Protein AF-A0A947DKU3-F1 (afdb_monomer_lite)

Structure (mmCIF, N/CA/C/O backbone):
data_AF-A0A947DKU3-F1
#
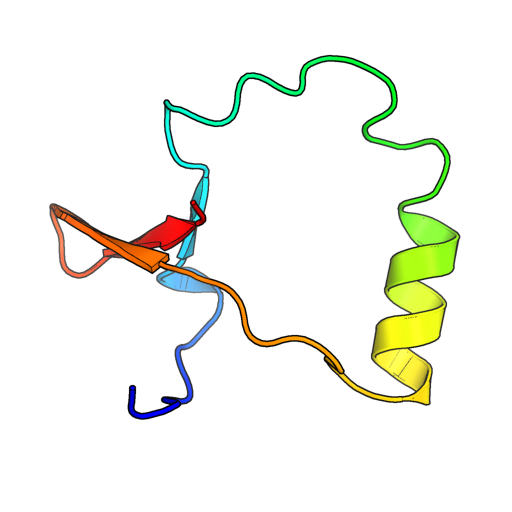_entry.id   AF-A0A947DKU3-F1
#
loop_
_atom_site.group_PDB
_atom_site.id
_atom_site.type_symbol
_atom_site.label_atom_id
_atom_site.label_al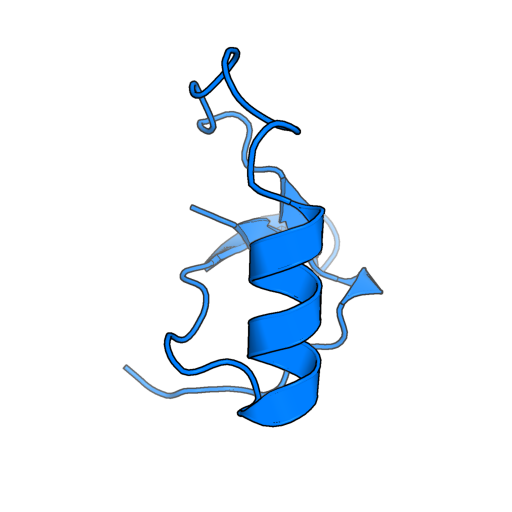t_id
_atom_site.label_comp_id
_atom_site.label_asym_id
_atom_site.label_entity_id
_atom_site.label_seq_id
_atom_site.pdbx_PDB_ins_code
_atom_site.Cartn_x
_atom_site.Cartn_y
_atom_site.Cartn_z
_atom_site.occupancy
_atom_site.B_iso_or_equiv
_atom_site.auth_seq_id
_atom_site.auth_comp_id
_atom_site.auth_asym_id
_atom_site.auth_atom_id
_atom_site.pdbx_PDB_model_num
ATOM 1 N N . MET A 1 1 ? -9.990 -1.043 -15.490 1.00 64.81 1 MET A N 1
ATOM 2 C CA . MET A 1 1 ? -8.593 -1.117 -15.017 1.00 64.81 1 MET A CA 1
ATOM 3 C C . MET A 1 1 ? -8.470 -2.374 -14.175 1.00 64.81 1 MET A C 1
ATOM 5 O O . MET A 1 1 ? -9.258 -2.495 -13.243 1.00 64.81 1 MET A O 1
ATOM 9 N N . PRO A 1 2 ? -7.611 -3.338 -14.537 1.00 84.75 2 PRO A N 1
ATOM 10 C CA . PRO A 1 2 ? -7.397 -4.528 -13.720 1.00 84.75 2 PRO A CA 1
ATOM 11 C C . PRO A 1 2 ? -6.668 -4.158 -12.422 1.00 84.75 2 PRO A C 1
ATOM 13 O O . PRO A 1 2 ? -5.859 -3.232 -12.402 1.00 84.75 2 PRO A O 1
ATOM 16 N N . VAL A 1 3 ? -6.987 -4.869 -11.344 1.00 87.06 3 VAL A N 1
ATOM 17 C CA . VAL A 1 3 ? -6.279 -4.779 -10.062 1.00 87.06 3 VAL A CA 1
ATOM 18 C C . VAL A 1 3 ? -5.319 -5.957 -9.993 1.00 87.06 3 VAL A C 1
ATOM 20 O O . VAL A 1 3 ? -5.715 -7.088 -10.268 1.00 87.06 3 VAL A O 1
ATOM 23 N N . GLU A 1 4 ? -4.067 -5.693 -9.631 1.00 89.06 4 GLU A N 1
ATOM 24 C CA . GLU A 1 4 ? -3.017 -6.706 -9.539 1.00 89.06 4 GLU A CA 1
ATOM 25 C C . GLU A 1 4 ? -2.351 -6.660 -8.163 1.00 89.06 4 GLU A C 1
ATOM 27 O O . GLU A 1 4 ? -2.160 -5.593 -7.577 1.00 89.06 4 GLU A O 1
ATOM 32 N N . HIS A 1 5 ? -1.971 -7.830 -7.650 1.00 90.31 5 HIS A N 1
ATOM 33 C CA . HIS A 1 5 ? -1.208 -7.935 -6.413 1.00 90.31 5 HIS A CA 1
ATOM 34 C C . HIS A 1 5 ? 0.281 -7.755 -6.712 1.00 90.31 5 HIS A C 1
ATOM 36 O O . HIS A 1 5 ? 0.923 -8.633 -7.289 1.00 90.31 5 HIS A O 1
ATOM 42 N N . LEU A 1 6 ? 0.836 -6.619 -6.293 1.00 88.88 6 LEU A N 1
ATOM 43 C CA . LEU A 1 6 ? 2.254 -6.307 -6.432 1.00 88.88 6 LEU A CA 1
ATOM 44 C C . LEU A 1 6 ? 2.956 -6.385 -5.066 1.00 88.88 6 LEU A C 1
ATOM 46 O O . LEU A 1 6 ? 2.428 -5.864 -4.081 1.00 88.88 6 LEU A O 1
ATOM 50 N N . PRO A 1 7 ? 4.156 -6.985 -4.973 1.00 90.50 7 PRO A N 1
ATOM 51 C CA . PRO A 1 7 ? 4.922 -6.952 -3.738 1.00 90.50 7 PRO A CA 1
ATOM 52 C C . PRO A 1 7 ? 5.394 -5.523 -3.428 1.00 90.50 7 PRO A C 1
ATOM 54 O O . PRO A 1 7 ? 5.842 -4.785 -4.309 1.00 90.50 7 PRO A O 1
ATOM 57 N N . LEU A 1 8 ? 5.329 -5.147 -2.146 1.00 88.75 8 LEU A N 1
ATOM 58 C CA . LEU A 1 8 ? 5.632 -3.791 -1.669 1.00 88.75 8 LEU A CA 1
ATOM 59 C C . LEU A 1 8 ? 7.046 -3.321 -2.058 1.00 88.75 8 LEU A C 1
ATOM 61 O O . LEU A 1 8 ? 7.255 -2.142 -2.316 1.00 88.75 8 LEU A O 1
ATOM 65 N N . ASN A 1 9 ? 8.009 -4.242 -2.167 1.00 90.44 9 ASN A N 1
ATOM 66 C CA . ASN A 1 9 ? 9.398 -3.942 -2.539 1.00 90.44 9 ASN A CA 1
ATOM 67 C C . ASN A 1 9 ? 9.579 -3.445 -3.987 1.00 90.44 9 ASN A C 1
ATOM 69 O O . ASN A 1 9 ? 10.653 -2.950 -4.327 1.00 90.44 9 ASN A O 1
ATOM 73 N N . ARG A 1 10 ? 8.558 -3.578 -4.841 1.00 90.81 10 ARG A N 1
ATOM 74 C CA . ARG A 1 10 ? 8.559 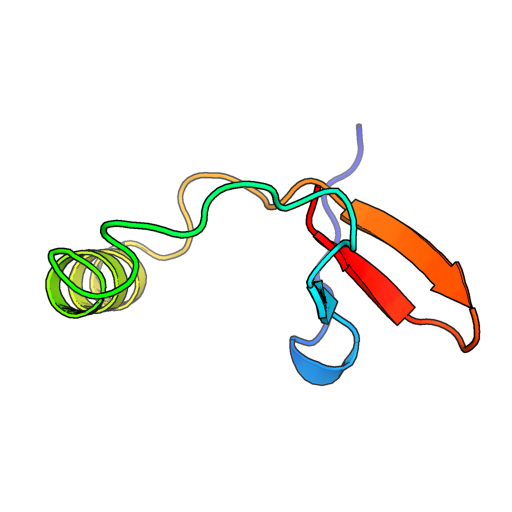-3.035 -6.206 1.00 90.81 10 ARG A CA 1
ATOM 75 C C . ARG A 1 10 ? 7.948 -1.637 -6.286 1.00 90.81 10 ARG A C 1
ATOM 77 O O . ARG A 1 10 ? 8.041 -1.014 -7.342 1.00 90.81 10 ARG A O 1
ATOM 84 N N . LEU A 1 11 ? 7.345 -1.139 -5.203 1.00 91.25 11 LEU A N 1
ATOM 85 C CA . LEU A 1 11 ? 6.785 0.207 -5.145 1.00 91.25 11 LEU A CA 1
ATOM 86 C C . LEU A 1 11 ? 7.856 1.233 -4.781 1.00 91.25 11 LEU A C 1
ATOM 88 O O . LEU A 1 11 ? 8.647 1.039 -3.860 1.00 91.25 11 LEU A O 1
ATOM 92 N N . ILE A 1 12 ? 7.849 2.356 -5.491 1.00 90.94 12 ILE A N 1
ATOM 93 C CA . ILE A 1 12 ? 8.673 3.527 -5.195 1.00 90.94 12 ILE A CA 1
ATOM 94 C C . ILE A 1 12 ? 7.786 4.761 -5.049 1.00 90.94 12 ILE A C 1
ATOM 96 O O . ILE A 1 12 ? 6.706 4.853 -5.634 1.00 90.94 12 ILE A O 1
ATOM 100 N N . SER A 1 13 ? 8.241 5.742 -4.274 1.00 86.94 13 SER A N 1
ATOM 101 C CA . SER A 1 13 ? 7.585 7.048 -4.224 1.00 86.94 13 SER A CA 1
ATOM 102 C C . SER A 1 13 ? 7.775 7.777 -5.555 1.00 86.94 13 SER A C 1
ATOM 104 O O . SER A 1 13 ? 8.914 7.969 -5.978 1.00 86.94 13 SER A O 1
ATOM 106 N N . SER A 1 14 ? 6.685 8.214 -6.193 1.00 86.31 14 SER A N 1
ATOM 107 C CA . SER A 1 14 ? 6.765 9.068 -7.386 1.00 86.31 14 SER A CA 1
ATOM 108 C C . SER A 1 14 ? 7.416 10.417 -7.071 1.00 86.31 14 SER A C 1
ATOM 110 O O . SER A 1 14 ? 7.125 11.016 -6.035 1.00 86.31 14 SER A O 1
ATOM 112 N N . GLU A 1 15 ? 8.243 10.928 -7.987 1.00 81.88 15 GLU A N 1
ATOM 113 C CA . GLU A 1 15 ? 8.821 12.281 -7.915 1.00 81.88 15 GLU A CA 1
ATOM 114 C C . GLU A 1 15 ? 7.745 13.377 -7.961 1.00 81.88 15 GLU A C 1
ATOM 116 O O . GLU A 1 15 ? 7.946 14.480 -7.452 1.00 81.88 15 GLU A O 1
ATOM 121 N N . HIS A 1 16 ? 6.562 13.054 -8.494 1.00 80.81 16 HIS A N 1
ATOM 122 C CA . HIS A 1 16 ? 5.403 13.945 -8.519 1.00 80.81 16 HIS A CA 1
ATOM 123 C C . HIS A 1 16 ? 4.676 14.046 -7.167 1.00 80.81 16 HIS A C 1
ATOM 125 O O . HIS A 1 16 ? 3.754 14.852 -7.035 1.00 80.81 16 HIS A O 1
ATOM 131 N N . ASN A 1 17 ? 5.083 13.284 -6.139 1.00 79.50 17 ASN A N 1
ATOM 132 C CA . ASN A 1 17 ? 4.527 13.424 -4.791 1.00 79.50 17 ASN A CA 1
ATOM 133 C C . ASN A 1 17 ? 4.981 14.738 -4.141 1.00 79.50 17 ASN A C 1
ATOM 135 O O . ASN A 1 17 ? 5.949 14.811 -3.381 1.00 79.50 17 ASN A O 1
ATOM 139 N N . VAL A 1 18 ? 4.226 15.800 -4.407 1.00 78.69 18 VAL A N 1
ATOM 140 C CA . VAL A 1 18 ? 4.483 17.146 -3.883 1.00 78.69 18 VAL A CA 1
ATOM 141 C C . VAL A 1 18 ? 3.991 17.349 -2.445 1.00 78.69 18 VAL A C 1
ATOM 143 O O . VAL A 1 18 ? 4.306 18.372 -1.834 1.00 78.69 18 VAL A O 1
ATOM 146 N N . ARG A 1 19 ? 3.276 16.380 -1.847 1.00 74.31 19 ARG A N 1
ATOM 147 C CA . ARG A 1 19 ? 2.830 16.467 -0.444 1.00 74.31 19 ARG A CA 1
ATOM 148 C C . ARG A 1 19 ? 4.031 16.360 0.504 1.00 74.31 19 ARG A C 1
ATOM 150 O O . ARG A 1 19 ? 4.554 15.276 0.780 1.00 74.31 19 ARG A O 1
ATOM 157 N N . ARG A 1 20 ? 4.484 17.517 1.000 1.00 67.69 20 ARG A N 1
ATOM 158 C CA . ARG A 1 20 ? 5.677 17.648 1.858 1.00 67.69 20 ARG A CA 1
ATOM 159 C C . ARG A 1 20 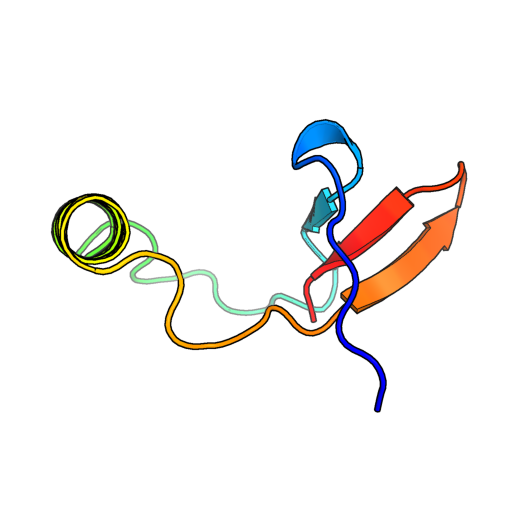? 5.385 17.811 3.353 1.00 67.69 20 ARG A C 1
ATOM 161 O O . ARG A 1 20 ? 6.260 17.520 4.165 1.00 67.69 20 ARG A O 1
ATOM 168 N N . THR A 1 21 ? 4.165 18.195 3.722 1.00 63.91 21 THR A N 1
ATOM 169 C CA . THR A 1 21 ? 3.735 18.506 5.097 1.00 63.91 21 THR A CA 1
ATOM 170 C C . THR A 1 21 ? 2.696 17.501 5.615 1.00 63.91 21 THR A C 1
ATOM 172 O O . THR A 1 21 ? 2.041 16.819 4.829 1.00 63.91 21 THR A O 1
ATOM 175 N N . GLY A 1 22 ? 2.573 17.352 6.943 1.00 65.62 22 GLY A N 1
ATOM 176 C CA . GLY A 1 22 ? 1.554 16.483 7.562 1.00 65.62 22 GLY A CA 1
ATOM 177 C C . GLY A 1 22 ? 1.705 14.986 7.249 1.00 65.62 22 GLY A C 1
ATOM 178 O O . GLY A 1 22 ? 0.715 14.265 7.160 1.00 65.62 22 GLY A O 1
ATOM 179 N N . ARG A 1 23 ? 2.936 14.506 7.018 1.00 65.00 23 ARG A N 1
ATOM 180 C CA . ARG A 1 23 ? 3.212 13.107 6.625 1.00 65.00 23 ARG A CA 1
ATOM 181 C C . ARG A 1 23 ? 3.016 12.085 7.743 1.00 65.00 23 ARG A C 1
ATOM 183 O O . ARG A 1 23 ? 2.838 10.913 7.451 1.00 65.00 23 ARG A O 1
ATOM 190 N N . LYS A 1 24 ? 3.116 12.521 9.000 1.00 69.94 24 LYS A N 1
ATOM 191 C CA . LYS A 1 24 ? 3.150 11.628 10.167 1.00 69.94 24 LYS A CA 1
ATOM 192 C C . LYS A 1 24 ? 1.953 11.768 11.102 1.00 69.94 24 LYS A C 1
ATOM 194 O O . LYS A 1 24 ? 1.769 10.883 11.920 1.00 69.94 24 LYS A O 1
ATOM 199 N N . ALA A 1 25 ? 1.171 12.844 10.979 1.00 73.94 25 ALA A N 1
ATOM 200 C CA . ALA A 1 25 ? 0.101 13.157 11.929 1.00 73.94 25 ALA A CA 1
ATOM 201 C C . ALA A 1 25 ? -0.945 12.033 12.027 1.00 73.94 25 ALA A C 1
ATOM 203 O O . ALA A 1 25 ? -1.394 11.726 13.121 1.00 73.94 25 ALA A O 1
ATOM 204 N N . ASP A 1 26 ? -1.221 11.356 10.908 1.00 80.69 26 ASP A N 1
ATOM 205 C CA . ASP A 1 26 ? -2.270 10.330 10.824 1.00 80.69 26 ASP A CA 1
ATOM 206 C C . ASP A 1 26 ? -1.737 8.963 10.370 1.00 80.69 26 ASP A C 1
ATOM 208 O O . ASP A 1 26 ? -2.504 8.065 10.027 1.00 80.69 26 ASP A O 1
ATOM 212 N N . LEU A 1 27 ? -0.410 8.795 10.323 1.00 86.31 27 LEU A N 1
ATOM 213 C CA . LEU A 1 27 ? 0.203 7.594 9.753 1.00 86.31 27 LEU A CA 1
ATOM 214 C C . LEU A 1 27 ? -0.080 6.353 10.608 1.00 86.31 27 LEU A C 1
ATOM 216 O O . LEU A 1 27 ? -0.379 5.294 10.063 1.00 86.31 27 LEU A O 1
ATOM 220 N N . GLU A 1 28 ? -0.039 6.490 11.935 1.00 89.50 28 GLU A N 1
ATOM 221 C CA . GLU A 1 28 ? -0.348 5.389 12.855 1.00 89.50 28 GLU A CA 1
ATOM 222 C C . GLU A 1 28 ? -1.827 4.997 12.800 1.00 89.50 28 GLU A C 1
ATOM 224 O O . GLU A 1 28 ? -2.147 3.814 12.701 1.00 89.50 28 GLU A O 1
ATOM 229 N N . ALA A 1 29 ? -2.728 5.984 12.777 1.00 90.19 29 ALA A N 1
ATOM 230 C CA . ALA A 1 29 ? -4.163 5.742 12.652 1.00 90.19 29 ALA A CA 1
ATOM 231 C C . ALA A 1 29 ? -4.505 5.048 11.322 1.00 90.19 29 ALA A C 1
ATOM 233 O O . ALA A 1 29 ? -5.293 4.101 11.291 1.00 90.19 29 ALA A O 1
ATOM 234 N N . LEU A 1 30 ? -3.868 5.471 10.224 1.00 89.50 30 LEU A N 1
ATOM 235 C CA . LEU A 1 30 ? -4.038 4.838 8.920 1.00 89.50 30 LEU A CA 1
ATOM 236 C C . LEU A 1 30 ? -3.485 3.407 8.905 1.00 89.50 30 LEU A C 1
ATOM 238 O O . LEU A 1 30 ? -4.147 2.510 8.389 1.00 89.50 30 LEU A O 1
ATOM 242 N N . ALA A 1 31 ? -2.311 3.170 9.498 1.00 90.31 31 ALA A N 1
ATOM 243 C CA . ALA A 1 31 ? -1.735 1.830 9.602 1.00 90.31 31 ALA A CA 1
ATOM 244 C C . ALA A 1 31 ? -2.636 0.881 10.411 1.00 90.31 31 ALA A C 1
ATOM 246 O O . ALA A 1 31 ? -2.870 -0.247 9.980 1.00 90.31 31 ALA A O 1
ATOM 247 N N . ALA A 1 32 ? -3.191 1.349 11.534 1.00 93.62 32 ALA A N 1
ATOM 248 C CA . ALA A 1 32 ? -4.142 0.582 12.336 1.00 93.62 32 ALA A CA 1
ATOM 249 C C . ALA A 1 32 ? -5.420 0.244 11.548 1.00 93.62 32 ALA A C 1
ATOM 251 O O . ALA A 1 32 ? -5.887 -0.893 11.588 1.00 93.62 32 ALA A O 1
ATOM 252 N N . SER A 1 33 ? -5.947 1.200 10.776 1.00 93.81 33 SER A N 1
ATOM 253 C CA . SER A 1 33 ? -7.110 0.981 9.906 1.00 93.81 33 SER A CA 1
ATOM 254 C C . SER A 1 33 ? -6.831 -0.051 8.805 1.00 93.81 33 SER A C 1
ATOM 256 O O . SER A 1 33 ? -7.616 -0.980 8.616 1.00 93.81 33 SER A O 1
ATOM 258 N N . ILE A 1 34 ? -5.675 0.038 8.134 1.00 94.00 34 ILE A N 1
ATOM 259 C CA . ILE A 1 34 ? -5.256 -0.941 7.116 1.00 94.00 34 ILE A CA 1
ATOM 260 C C . ILE A 1 34 ? -5.060 -2.330 7.738 1.00 94.00 34 ILE A C 1
ATOM 262 O O . ILE A 1 34 ? -5.413 -3.327 7.116 1.00 94.00 34 ILE A O 1
ATOM 266 N N . ALA A 1 35 ? -4.534 -2.427 8.960 1.00 92.88 35 ALA A N 1
ATOM 267 C CA . ALA A 1 35 ? -4.396 -3.708 9.651 1.00 92.88 35 ALA A CA 1
ATOM 268 C C . ALA A 1 35 ? -5.757 -4.329 10.022 1.00 92.88 35 ALA A C 1
ATOM 270 O O . ALA A 1 35 ? -5.899 -5.548 9.976 1.00 92.88 35 ALA A O 1
ATOM 271 N N . ALA A 1 36 ? -6.754 -3.505 10.366 1.00 95.50 36 ALA A N 1
ATOM 272 C CA . ALA A 1 36 ? -8.088 -3.966 10.752 1.00 95.50 36 ALA A CA 1
ATOM 273 C C . ALA A 1 36 ? -8.983 -4.337 9.556 1.00 95.50 36 ALA A C 1
ATOM 275 O O . ALA A 1 36 ? -9.740 -5.303 9.632 1.00 95.50 36 ALA A O 1
ATOM 276 N N . HIS A 1 37 ? -8.915 -3.574 8.462 1.00 94.94 37 HIS A N 1
ATOM 277 C CA . HIS A 1 37 ? -9.842 -3.691 7.327 1.00 94.94 37 HIS A CA 1
ATOM 278 C C . HIS A 1 37 ? -9.176 -4.117 6.015 1.00 94.94 37 HIS A C 1
ATOM 280 O O . HIS A 1 37 ? -9.865 -4.408 5.038 1.00 94.94 37 HIS A O 1
ATOM 286 N N . GLY A 1 38 ? -7.846 -4.148 5.970 1.00 90.19 38 GLY A N 1
ATOM 287 C CA . GLY A 1 38 ? -7.098 -4.229 4.725 1.00 90.19 38 GLY A CA 1
ATOM 288 C C . GLY A 1 38 ? -7.058 -2.891 3.984 1.00 90.19 38 GLY A C 1
ATOM 289 O O . GLY A 1 38 ? -7.515 -1.848 4.457 1.00 90.19 38 GLY A O 1
ATOM 290 N N . LEU A 1 39 ? -6.480 -2.914 2.785 1.00 90.94 39 LEU A N 1
ATOM 291 C CA . LEU A 1 39 ? -6.415 -1.739 1.927 1.00 90.94 39 LEU A CA 1
ATOM 292 C C . LEU A 1 39 ? -7.745 -1.562 1.177 1.00 90.94 39 LEU A C 1
ATOM 294 O O . LEU A 1 39 ? -8.017 -2.270 0.213 1.00 90.94 39 LEU A O 1
ATOM 298 N N . LEU A 1 40 ? -8.561 -0.598 1.609 1.00 90.94 40 LEU A N 1
ATOM 299 C CA . LEU A 1 40 ? -9.880 -0.326 1.015 1.00 90.94 40 LEU A CA 1
ATOM 300 C C . LEU A 1 40 ? -9.813 0.337 -0.369 1.00 90.94 40 LEU A C 1
ATOM 302 O O . LEU A 1 40 ? -10.747 0.217 -1.158 1.00 90.94 40 LEU A O 1
ATOM 306 N N . GLN A 1 41 ? -8.735 1.072 -0.645 1.00 90.56 41 GLN A N 1
ATOM 307 C CA . GLN A 1 41 ? -8.529 1.804 -1.893 1.00 90.56 41 GLN A CA 1
ATOM 308 C C . GLN A 1 41 ? -7.230 1.343 -2.544 1.00 90.56 41 GLN A C 1
ATOM 310 O O . GLN A 1 41 ? -6.157 1.473 -1.956 1.00 90.56 41 GLN A O 1
ATOM 315 N N . ASN A 1 42 ? -7.330 0.809 -3.761 1.00 91.56 42 ASN A N 1
ATOM 316 C CA . ASN A 1 42 ? -6.165 0.340 -4.504 1.00 91.56 42 ASN A CA 1
ATOM 317 C C . ASN A 1 42 ? -5.222 1.503 -4.830 1.00 91.56 42 ASN A C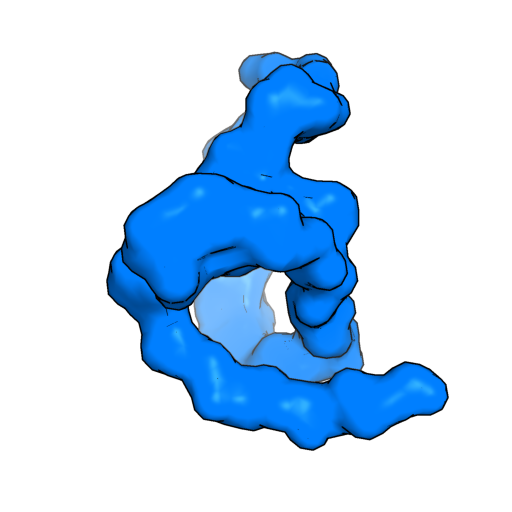 1
ATOM 319 O O . ASN A 1 42 ? -5.668 2.595 -5.184 1.00 91.56 42 ASN A O 1
ATOM 323 N N . LEU A 1 43 ? -3.914 1.249 -4.755 1.00 90.88 43 LEU A N 1
ATOM 324 C CA . LEU A 1 43 ? -2.903 2.236 -5.122 1.00 90.88 43 LEU A CA 1
ATOM 325 C C . LEU A 1 43 ? -2.826 2.386 -6.642 1.00 90.88 43 LEU A C 1
ATOM 327 O O . LEU A 1 43 ? -2.715 1.402 -7.374 1.00 90.88 43 LEU A O 1
ATOM 331 N N . THR A 1 44 ? -2.825 3.629 -7.107 1.00 91.06 44 THR A N 1
ATOM 332 C CA . THR A 1 44 ? -2.535 3.975 -8.495 1.00 91.06 44 THR A CA 1
ATOM 333 C C . THR A 1 44 ? -1.033 4.025 -8.712 1.00 91.06 44 THR A C 1
ATOM 335 O O . THR A 1 44 ? -0.298 4.675 -7.969 1.00 91.06 44 THR A O 1
ATOM 338 N N . VAL A 1 45 ? -0.561 3.312 -9.733 1.00 90.75 45 VAL A N 1
ATOM 339 C CA . VAL A 1 45 ? 0.867 3.233 -10.038 1.00 90.75 45 VAL A CA 1
ATOM 340 C C . VAL A 1 45 ? 1.158 3.506 -11.504 1.00 90.75 45 VAL A C 1
ATOM 342 O O . VAL A 1 45 ? 0.367 3.176 -12.386 1.00 90.75 45 VAL A O 1
ATOM 345 N N . SER A 1 46 ? 2.333 4.070 -11.766 1.00 90.12 46 SER A N 1
ATOM 346 C CA . SER A 1 46 ? 2.919 4.189 -13.099 1.00 90.12 46 SER A CA 1
ATOM 347 C C . SER A 1 46 ? 4.179 3.327 -13.206 1.00 90.12 46 SER A C 1
ATOM 349 O O . SER A 1 46 ? 4.892 3.106 -12.225 1.00 90.12 46 SER A O 1
ATOM 351 N N . ARG A 1 47 ? 4.461 2.791 -14.400 1.00 89.25 47 ARG A N 1
ATOM 352 C CA . ARG A 1 47 ? 5.677 1.998 -14.636 1.00 89.25 47 ARG A CA 1
ATOM 353 C C . ARG A 1 47 ? 6.916 2.884 -14.509 1.00 89.25 47 ARG A C 1
ATOM 355 O O . ARG A 1 47 ? 7.003 3.920 -15.161 1.00 89.25 47 ARG A O 1
ATOM 362 N N . ALA A 1 48 ? 7.880 2.432 -13.716 1.00 87.19 48 ALA A N 1
ATOM 363 C CA . ALA A 1 48 ? 9.185 3.053 -13.540 1.00 87.19 48 ALA A CA 1
ATOM 364 C C . ALA A 1 48 ? 10.305 2.132 -14.075 1.00 87.19 48 ALA A C 1
ATOM 366 O O . ALA A 1 48 ? 10.074 0.940 -14.310 1.00 87.19 48 ALA A O 1
ATOM 367 N N . PRO A 1 49 ? 11.533 2.649 -14.267 1.00 85.19 49 PRO A N 1
ATOM 368 C CA . PRO A 1 49 ? 12.680 1.824 -14.640 1.00 85.19 49 PRO A CA 1
ATOM 369 C C . PRO A 1 49 ? 12.965 0.712 -13.615 1.00 85.19 49 PRO A C 1
ATOM 371 O O . PRO A 1 49 ? 12.673 0.853 -12.422 1.00 85.19 49 PRO A O 1
ATOM 374 N N . ASN A 1 50 ? 13.609 -0.365 -14.073 1.00 83.62 50 ASN A N 1
ATOM 375 C CA . ASN A 1 50 ? 14.026 -1.524 -13.267 1.00 83.62 50 ASN A CA 1
ATOM 376 C C . ASN A 1 50 ? 12.867 -2.342 -12.668 1.00 83.62 50 ASN A C 1
ATOM 378 O O . ASN A 1 50 ? 12.947 -2.753 -11.514 1.00 83.62 50 ASN A O 1
ATOM 382 N N . GLU A 1 51 ? 11.787 -2.558 -13.429 1.00 84.25 51 GLU A N 1
ATOM 383 C CA . GLU A 1 51 ? 10.620 -3.362 -13.002 1.00 84.25 51 GLU A CA 1
ATOM 384 C C . GLU A 1 51 ? 9.930 -2.848 -11.723 1.00 84.25 51 GLU A C 1
ATOM 386 O O . GLU A 1 51 ? 9.290 -3.601 -10.981 1.00 84.25 51 GLU A O 1
ATOM 391 N N . ARG A 1 52 ? 10.058 -1.543 -11.465 1.00 89.69 52 ARG A N 1
ATOM 392 C CA . ARG A 1 52 ? 9.439 -0.858 -10.330 1.00 89.69 52 ARG A CA 1
ATOM 393 C C . ARG A 1 52 ? 8.219 -0.061 -10.763 1.00 89.69 52 ARG A C 1
ATOM 395 O O . ARG A 1 52 ? 8.005 0.213 -11.943 1.00 89.69 52 ARG A O 1
ATOM 402 N N . PHE A 1 53 ? 7.422 0.320 -9.780 1.00 92.19 53 PHE A N 1
ATOM 403 C CA . PHE A 1 53 ? 6.154 1.006 -9.966 1.00 92.19 53 PHE A CA 1
ATOM 404 C C . PHE A 1 53 ? 6.108 2.224 -9.049 1.00 92.19 53 PHE A C 1
ATOM 406 O O . PHE A 1 53 ? 6.260 2.098 -7.836 1.00 92.19 53 PHE A O 1
ATOM 413 N N . ALA A 1 54 ? 5.943 3.411 -9.622 1.00 91.12 54 ALA A N 1
ATOM 414 C CA . ALA A 1 54 ? 5.858 4.646 -8.861 1.00 91.12 54 ALA A CA 1
ATOM 415 C C . ALA A 1 54 ? 4.412 4.900 -8.429 1.00 91.12 54 ALA A C 1
ATOM 417 O O . ALA A 1 54 ? 3.516 4.878 -9.267 1.00 91.12 54 ALA A O 1
ATOM 418 N N . VAL A 1 55 ? 4.186 5.143 -7.137 1.00 89.94 55 VAL A N 1
ATOM 4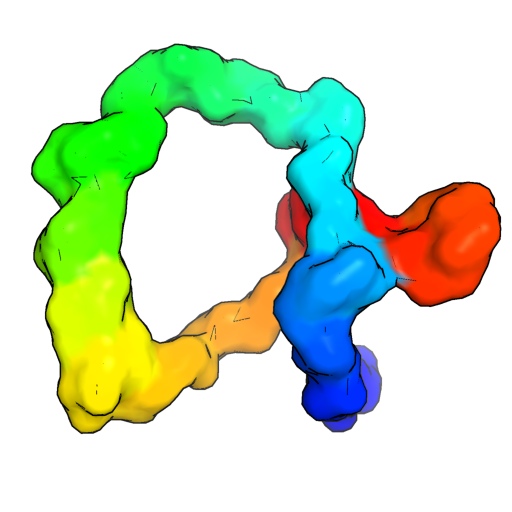19 C CA . VAL A 1 55 ? 2.850 5.455 -6.597 1.00 89.94 55 VAL A CA 1
ATOM 420 C C . VAL A 1 55 ? 2.499 6.908 -6.922 1.00 89.94 55 VAL A C 1
ATOM 422 O O . VAL A 1 55 ? 3.230 7.810 -6.491 1.00 89.94 55 VAL A O 1
ATOM 425 N N . VAL A 1 56 ? 1.424 7.107 -7.694 1.00 86.81 56 VAL A N 1
ATOM 426 C CA . VAL A 1 56 ? 0.938 8.403 -8.215 1.00 86.81 56 VAL A CA 1
ATOM 427 C C . VAL A 1 56 ? -0.309 8.844 -7.473 1.00 86.81 56 VAL A C 1
ATOM 429 O O . VAL A 1 56 ? -1.209 7.988 -7.319 1.00 86.81 56 VAL A O 1
#

Foldseek 3Di:
DDADDDDPVQEDADPPPPPPPPPPVCPVVVVVVCVVPNDPDGFDWDDDPPNHTHGD

Sequence (56 aa):
MPVEHLPLNRLISSEHNVRRTGRKADLEALAASIAAHGLLQNLTVSRAPNERFAVV

Secondary structure (DSSP, 8-state):
-------GGGEEE-TT----SSSSTTHHHHHHHHHHH--SSPPPEEEETTTEEEE-

Radius of gyration: 12.85 Å; chains: 1; bounding box: 24×26×28 Å

pLDDT: mean 85.89, std 8.22, range [63.91, 95.5]